Protein AF-A0A2G4DSC8-F1 (afdb_monomer)

Secondary structure (DSSP, 8-state):
--HHHHHHHHHHHSS----HHHHHH--HHHHHHHS-TTSEEEEEEEGGGBBTTT---SSS-BSS-B-HHHHHHHHHHHHHHSEEEEEEEE-----GGG--HHHHHHHHHHHHHHHHHHHT---TTSS---

Radius of gyration: 16.56 Å; Cα contacts (8 Å, |Δi|>4): 143; chains: 1; bounding box: 39×37×44 Å

Structure (mmCIF, N/CA/C/O backbone):
data_AF-A0A2G4DSC8-F1
#
_entry.id   AF-A0A2G4DSC8-F1
#
loop_
_atom_site.group_PDB
_atom_site.id
_atom_site.type_symbol
_atom_site.label_atom_id
_atom_site.label_alt_id
_atom_site.label_comp_id
_atom_site.label_asym_id
_atom_site.label_entity_id
_atom_site.label_seq_id
_atom_site.pdbx_PDB_ins_code
_atom_site.Cartn_x
_atom_site.Cartn_y
_atom_site.Cartn_z
_atom_site.occupancy
_atom_site.B_iso_or_equiv
_atom_site.auth_seq_id
_atom_site.auth_comp_id
_atom_site.auth_asym_id
_atom_site.auth_atom_id
_atom_site.pdbx_PDB_model_num
ATOM 1 N N . MET A 1 1 ? -22.670 9.670 -22.418 1.00 60.38 1 MET A N 1
ATOM 2 C CA . MET A 1 1 ? -21.638 9.867 -21.378 1.00 60.38 1 MET A CA 1
ATOM 3 C C . MET A 1 1 ? -20.418 9.065 -21.795 1.00 60.38 1 MET A C 1
ATOM 5 O O . MET A 1 1 ? -20.606 7.919 -22.195 1.00 60.38 1 MET A O 1
ATOM 9 N N . GLY A 1 2 ? -19.218 9.647 -21.828 1.00 86.06 2 GLY A N 1
ATOM 10 C CA . GLY A 1 2 ? -18.012 8.878 -22.129 1.00 86.06 2 GLY A CA 1
ATOM 11 C C . GLY A 1 2 ? -17.700 7.909 -20.988 1.00 86.06 2 GLY A C 1
ATOM 12 O O . GLY A 1 2 ? -18.140 8.098 -19.852 1.00 86.06 2 GLY A O 1
ATOM 13 N N . LYS A 1 3 ? -16.953 6.838 -21.288 1.00 83.88 3 LYS A N 1
ATOM 14 C CA . LYS A 1 3 ? -16.610 5.793 -20.303 1.00 83.88 3 LYS A CA 1
ATOM 15 C C . LYS A 1 3 ? -15.932 6.376 -19.053 1.00 83.88 3 LYS A C 1
ATOM 17 O O . LYS A 1 3 ? -16.189 5.916 -17.946 1.00 83.88 3 LYS A O 1
ATOM 22 N N . ARG A 1 4 ? -15.119 7.424 -19.230 1.00 79.94 4 ARG A N 1
ATOM 23 C CA . ARG A 1 4 ? -14.432 8.130 -18.142 1.00 79.94 4 ARG A CA 1
ATOM 24 C C . ARG A 1 4 ? -15.398 8.913 -17.255 1.00 79.94 4 ARG A C 1
ATOM 26 O O . ARG A 1 4 ? -15.309 8.787 -16.039 1.00 79.94 4 ARG A O 1
ATOM 33 N N . GLU A 1 5 ? -16.324 9.687 -17.828 1.00 84.81 5 GLU A N 1
ATOM 34 C CA . GLU A 1 5 ? -17.304 10.425 -17.017 1.00 84.81 5 GLU A CA 1
ATOM 35 C C . GLU A 1 5 ? -18.204 9.473 -16.223 1.00 84.81 5 GLU A C 1
ATOM 37 O O . GLU A 1 5 ? -18.522 9.757 -15.071 1.00 84.81 5 GLU A O 1
ATOM 42 N N . ALA A 1 6 ? -18.561 8.322 -16.804 1.00 86.25 6 ALA A N 1
ATOM 43 C CA . ALA A 1 6 ? -19.315 7.280 -16.110 1.00 86.25 6 ALA A CA 1
ATOM 44 C C . ALA A 1 6 ? -18.569 6.701 -14.908 1.00 86.25 6 ALA A C 1
ATOM 46 O O . ALA A 1 6 ? -19.136 6.654 -13.818 1.00 86.25 6 ALA A O 1
ATOM 47 N N . ALA A 1 7 ? -17.297 6.339 -15.077 1.00 81.44 7 ALA A N 1
ATOM 48 C CA . ALA A 1 7 ? -16.481 5.830 -13.980 1.00 81.44 7 ALA A CA 1
ATOM 49 C C . ALA A 1 7 ? -16.304 6.871 -12.863 1.00 81.44 7 ALA A C 1
ATOM 51 O O . ALA A 1 7 ? -16.500 6.557 -11.695 1.00 81.44 7 ALA A O 1
ATOM 52 N N . VAL A 1 8 ? -15.996 8.125 -13.213 1.00 80.88 8 VAL A N 1
ATOM 53 C CA . VAL A 1 8 ? -15.813 9.194 -12.218 1.00 80.88 8 VAL A CA 1
ATOM 54 C C . VAL A 1 8 ? -17.108 9.480 -11.459 1.00 80.88 8 VAL A C 1
ATOM 56 O O . VAL A 1 8 ? -17.059 9.654 -10.245 1.00 80.88 8 VAL A O 1
ATOM 59 N N . SER A 1 9 ? -18.254 9.521 -12.146 1.00 84.88 9 SER A N 1
ATOM 60 C CA . SER A 1 9 ? -19.550 9.721 -11.489 1.00 84.88 9 SER A CA 1
ATOM 61 C C . SER A 1 9 ? -19.855 8.592 -10.511 1.00 84.88 9 SER A C 1
ATOM 63 O O . SER A 1 9 ? -20.216 8.865 -9.378 1.00 84.88 9 SER A O 1
ATOM 65 N N . TYR A 1 10 ? -19.658 7.341 -10.928 1.00 83.75 10 TYR A N 1
ATOM 66 C CA . TYR A 1 10 ? -19.897 6.175 -10.081 1.00 83.75 10 TYR A CA 1
ATOM 67 C C . TYR A 1 10 ? -18.982 6.151 -8.849 1.00 83.75 10 TYR A C 1
ATOM 69 O O . TYR A 1 10 ? -19.447 5.944 -7.733 1.00 83.75 10 TYR A O 1
ATOM 77 N N . LEU A 1 11 ? -17.685 6.413 -9.032 1.00 82.25 11 LEU A N 1
ATOM 78 C CA . LEU A 1 11 ? -16.711 6.393 -7.940 1.00 82.25 11 LEU A CA 1
ATOM 79 C C . LEU A 1 11 ? -16.971 7.483 -6.895 1.00 82.25 11 LEU A C 1
ATOM 81 O O . LEU A 1 11 ? -16.745 7.239 -5.713 1.00 82.25 11 LEU A O 1
ATOM 85 N N . ARG A 1 12 ? -17.457 8.665 -7.299 1.00 80.88 12 ARG A N 1
ATOM 86 C CA . ARG A 1 12 ? -17.801 9.742 -6.353 1.00 80.88 12 ARG A CA 1
ATOM 87 C C . ARG A 1 12 ? -18.887 9.343 -5.358 1.00 80.88 12 ARG A C 1
ATOM 89 O O . ARG A 1 12 ? -18.886 9.865 -4.251 1.00 80.88 12 ARG A O 1
ATOM 96 N N . ASP A 1 13 ? -19.764 8.424 -5.742 1.00 84.19 13 ASP A N 1
ATOM 97 C CA . ASP A 1 13 ? -20.903 8.017 -4.921 1.00 84.19 13 ASP A CA 1
ATOM 98 C C . ASP A 1 13 ? -20.590 6.793 -4.033 1.00 84.19 13 ASP A C 1
ATOM 100 O O . ASP A 1 13 ? -21.391 6.438 -3.171 1.00 84.19 13 ASP A O 1
ATOM 104 N N . LEU A 1 14 ? -19.430 6.143 -4.214 1.00 83.06 14 LEU A N 1
ATOM 105 C CA . LEU A 1 14 ? -19.053 4.907 -3.508 1.00 83.06 14 LEU A CA 1
ATOM 106 C C . LEU A 1 14 ? -18.316 5.111 -2.174 1.00 83.06 14 LEU A C 1
ATOM 108 O O . LEU A 1 14 ? -18.019 4.131 -1.491 1.00 83.06 14 LEU A O 1
ATOM 112 N N . GLY A 1 15 ? -18.021 6.352 -1.796 1.00 84.81 15 GLY A N 1
ATOM 113 C CA . GLY A 1 15 ? -17.342 6.675 -0.545 1.00 84.81 15 GLY A CA 1
ATOM 114 C C . GLY A 1 15 ? -16.407 7.868 -0.673 1.00 84.81 15 GLY A C 1
ATOM 115 O O . GLY A 1 15 ? -16.369 8.556 -1.693 1.00 84.81 15 GLY A O 1
ATOM 116 N N . GLU A 1 16 ? -15.638 8.106 0.383 1.00 88.50 16 GLU A N 1
ATOM 117 C CA . GLU A 1 16 ? -14.633 9.160 0.389 1.00 88.50 16 GLU A CA 1
ATOM 118 C C . GLU A 1 16 ? -13.484 8.820 -0.562 1.00 88.50 16 GLU A C 1
ATO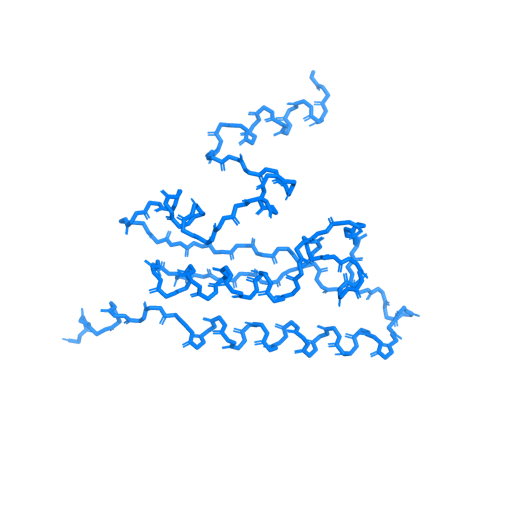M 120 O O . GLU A 1 16 ? -12.851 7.772 -0.447 1.00 88.50 16 GLU A O 1
ATOM 125 N N . GLN A 1 17 ? -13.196 9.733 -1.490 1.00 87.88 17 GLN A N 1
ATOM 126 C CA . GLN A 1 17 ? -12.144 9.560 -2.487 1.00 87.88 17 GLN A CA 1
ATOM 127 C C . GLN A 1 17 ? -10.940 10.447 -2.170 1.00 87.8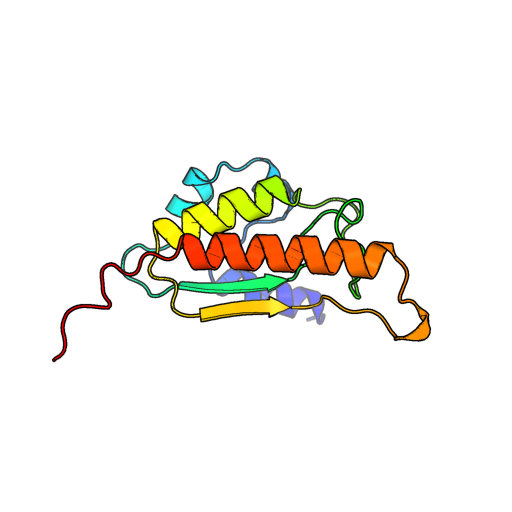8 17 GLN A C 1
ATOM 129 O O . GLN A 1 17 ? -11.055 11.670 -2.025 1.00 87.88 17 GLN A O 1
ATOM 134 N N . VAL A 1 18 ? -9.756 9.836 -2.120 1.00 90.44 18 VAL A N 1
ATOM 135 C CA . VAL A 1 18 ? -8.479 10.525 -1.902 1.00 90.44 18 VAL A CA 1
ATOM 136 C C . VAL A 1 18 ? -7.590 10.306 -3.119 1.00 90.44 18 VAL A C 1
ATOM 138 O O . VAL A 1 18 ? -7.199 9.189 -3.427 1.00 90.44 18 VAL A O 1
ATOM 141 N N . SER A 1 19 ? -7.256 11.385 -3.825 1.00 88.50 19 SER A N 1
ATOM 142 C CA . SER A 1 19 ? -6.265 11.340 -4.907 1.00 88.50 19 SER A CA 1
ATOM 143 C C . SER A 1 19 ? -4.861 11.063 -4.363 1.00 88.50 19 SER A C 1
ATOM 145 O O . SER A 1 19 ? -4.539 11.581 -3.294 1.00 88.50 19 SER A O 1
ATOM 147 N N . ASN A 1 20 ? -3.986 10.416 -5.141 1.00 85.81 20 ASN A N 1
ATOM 148 C CA . ASN A 1 20 ? -2.587 10.172 -4.750 1.00 85.81 20 ASN A CA 1
ATOM 149 C C . ASN A 1 20 ? -1.852 11.436 -4.270 1.00 85.81 20 ASN A C 1
ATOM 151 O O . ASN A 1 20 ? -1.144 11.381 -3.273 1.00 85.81 20 ASN A O 1
ATOM 155 N N . THR A 1 21 ? 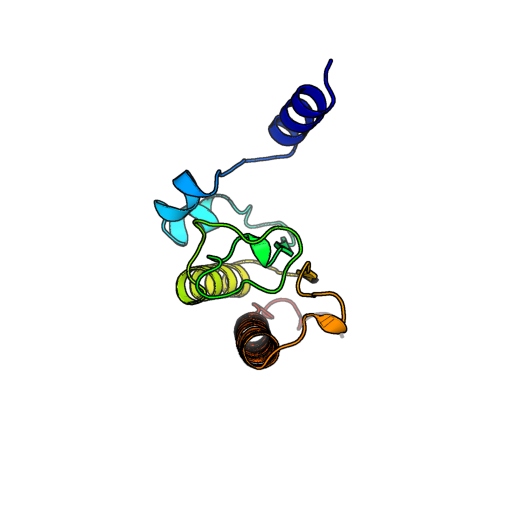-2.052 12.588 -4.919 1.00 87.94 21 THR A N 1
ATOM 156 C CA . THR A 1 21 ? -1.425 13.857 -4.499 1.00 87.94 21 THR A CA 1
ATOM 157 C C . THR A 1 21 ? -1.868 14.286 -3.104 1.00 87.94 21 THR A C 1
ATOM 159 O O . THR A 1 21 ? -1.029 14.567 -2.258 1.00 87.94 21 THR A O 1
ATOM 162 N N . ARG A 1 22 ? -3.177 14.256 -2.832 1.00 91.88 22 ARG A N 1
ATOM 163 C CA . ARG A 1 22 ? -3.726 14.505 -1.492 1.00 91.88 22 ARG A CA 1
ATOM 164 C C . ARG A 1 22 ? -3.227 13.478 -0.471 1.00 91.88 22 ARG A C 1
ATOM 166 O O . ARG A 1 22 ? -2.897 13.856 0.643 1.00 91.88 22 ARG A O 1
ATOM 173 N N . LEU A 1 23 ? -3.142 12.199 -0.842 1.00 92.69 23 LEU A N 1
ATOM 174 C CA . LEU A 1 23 ? -2.664 11.143 0.057 1.00 92.69 23 LEU A CA 1
ATOM 175 C C . LEU A 1 23 ? -1.207 11.371 0.493 1.00 92.69 23 LEU A C 1
ATOM 177 O O . LEU A 1 23 ? -0.866 11.094 1.639 1.00 92.69 23 LEU A O 1
ATOM 181 N N . LEU A 1 24 ? -0.361 11.911 -0.392 1.00 91.25 24 LEU A N 1
ATOM 182 C CA . LEU A 1 24 ? 1.029 12.259 -0.071 1.00 91.25 24 LEU A CA 1
ATOM 183 C C . LEU A 1 24 ? 1.144 13.370 0.983 1.00 91.25 24 LEU A C 1
ATOM 185 O O . LEU A 1 24 ? 2.144 13.429 1.694 1.00 91.25 24 LEU A O 1
ATOM 189 N N . GLU A 1 25 ? 0.129 14.224 1.102 1.00 94.12 25 GLU A N 1
ATOM 190 C CA . GLU A 1 25 ? 0.066 15.305 2.092 1.00 94.12 25 GLU A CA 1
ATOM 191 C C . GLU A 1 25 ? -0.570 14.852 3.419 1.00 94.12 25 GLU A C 1
ATOM 193 O O . GLU A 1 25 ? -0.481 15.561 4.420 1.00 94.12 25 GLU A O 1
ATOM 198 N N . MET A 1 26 ? -1.202 13.674 3.443 1.00 96.62 26 MET A N 1
ATOM 199 C CA . MET A 1 26 ? -1.936 13.157 4.597 1.00 96.62 26 MET A CA 1
ATOM 200 C C . MET A 1 26 ? -1.063 12.325 5.542 1.00 96.62 26 MET A C 1
ATOM 202 O O . MET A 1 26 ? -0.266 11.463 5.143 1.00 96.62 26 MET A O 1
ATOM 206 N N . THR A 1 27 ? -1.300 12.508 6.839 1.00 97.62 27 THR A N 1
ATOM 207 C CA . THR A 1 27 ? -0.776 11.634 7.893 1.00 97.62 27 THR A CA 1
ATOM 208 C C . THR A 1 27 ? -1.549 10.311 7.948 1.00 97.62 27 THR A C 1
ATOM 210 O O . THR A 1 27 ? -2.620 10.169 7.357 1.00 97.62 27 THR A O 1
ATOM 213 N N . ASN A 1 28 ? -1.031 9.308 8.667 1.00 97.44 28 ASN A N 1
ATOM 214 C CA . ASN A 1 28 ? -1.787 8.067 8.902 1.00 97.44 28 ASN A CA 1
ATOM 215 C C . ASN A 1 28 ? -3.089 8.327 9.649 1.00 97.44 28 ASN A C 1
ATOM 217 O O . ASN A 1 28 ? -4.100 7.702 9.363 1.00 97.44 28 ASN A O 1
ATOM 221 N N . GLN A 1 29 ? -3.067 9.270 10.582 1.00 97.56 29 GLN A N 1
ATOM 222 C CA . GLN A 1 29 ? -4.182 9.622 11.444 1.00 97.56 29 GLN A CA 1
ATOM 223 C C . GLN A 1 29 ? -5.297 10.277 10.634 1.00 97.56 29 GLN A C 1
ATOM 225 O O . GLN A 1 29 ? -6.462 9.983 10.892 1.00 97.56 29 GLN A O 1
ATOM 230 N N . ASP A 1 30 ? -4.949 11.069 9.615 1.00 97.62 30 ASP A N 1
ATOM 231 C CA . ASP A 1 30 ? -5.926 11.608 8.667 1.00 97.62 30 ASP A CA 1
ATOM 232 C C . ASP A 1 30 ? -6.646 10.479 7.921 1.00 97.62 30 ASP A C 1
ATOM 234 O O . ASP A 1 30 ? -7.868 10.492 7.835 1.00 97.62 30 ASP A O 1
ATOM 238 N N . VAL A 1 31 ? -5.914 9.465 7.438 1.00 96.12 31 VAL A N 1
ATOM 239 C CA . VAL A 1 31 ? -6.515 8.313 6.741 1.00 96.12 31 VAL A CA 1
ATOM 240 C C . VAL A 1 31 ? -7.327 7.436 7.699 1.00 96.12 31 VAL A C 1
ATOM 242 O O . VAL A 1 31 ? -8.454 7.066 7.388 1.00 96.12 31 VAL A O 1
ATOM 245 N N . LEU A 1 32 ? -6.803 7.135 8.889 1.00 95.25 32 LEU A N 1
ATOM 246 C CA . LEU A 1 32 ? -7.502 6.348 9.908 1.00 95.25 32 LEU A CA 1
ATOM 247 C C . LEU A 1 32 ? -8.810 7.008 10.350 1.00 95.25 32 LEU A C 1
ATOM 249 O O . LEU A 1 32 ? -9.793 6.311 10.587 1.00 95.25 32 LEU A O 1
ATOM 253 N N . ALA A 1 33 ? -8.845 8.339 10.443 1.00 95.62 33 ALA A N 1
ATOM 254 C CA . ALA A 1 33 ? -10.058 9.080 10.776 1.00 95.62 33 ALA A CA 1
ATOM 255 C C . ALA A 1 33 ? -11.156 8.943 9.705 1.00 95.62 33 ALA A C 1
ATOM 257 O O . ALA A 1 33 ? -12.328 9.147 10.017 1.00 95.62 33 ALA A O 1
ATOM 258 N N . MET A 1 34 ? -10.793 8.574 8.471 1.00 94.00 34 MET A N 1
ATOM 259 C CA . MET A 1 34 ? -11.738 8.308 7.383 1.00 94.00 34 MET A CA 1
ATOM 260 C C . MET A 1 34 ? -12.302 6.883 7.412 1.00 94.00 34 MET A C 1
ATOM 262 O O . MET A 1 34 ? -13.302 6.620 6.749 1.00 94.00 34 MET A O 1
ATOM 266 N N . ILE A 1 35 ? -11.691 5.961 8.166 1.00 93.31 35 ILE A N 1
ATOM 267 C CA . ILE A 1 35 ? -12.137 4.568 8.262 1.00 93.31 35 ILE A CA 1
ATOM 268 C C . ILE A 1 35 ? -13.202 4.449 9.368 1.00 93.31 35 ILE A C 1
ATOM 270 O O . ILE A 1 35 ? -12.915 4.737 10.535 1.00 93.31 35 ILE A O 1
ATOM 274 N N . PRO A 1 36 ? -14.431 3.996 9.056 1.00 90.31 36 PRO A N 1
ATOM 275 C CA . PRO A 1 36 ? -15.467 3.775 10.062 1.00 90.31 36 PRO A CA 1
ATOM 276 C C . PRO A 1 36 ? -15.057 2.714 11.098 1.00 90.31 36 PRO A C 1
ATOM 278 O O . PRO A 1 36 ? -14.644 1.615 10.738 1.00 90.31 36 PRO A O 1
ATOM 281 N N . ARG A 1 37 ? -15.211 3.017 12.396 1.00 85.94 37 ARG A N 1
ATOM 282 C CA . ARG A 1 37 ? -14.698 2.172 13.497 1.00 85.94 37 ARG A CA 1
ATOM 283 C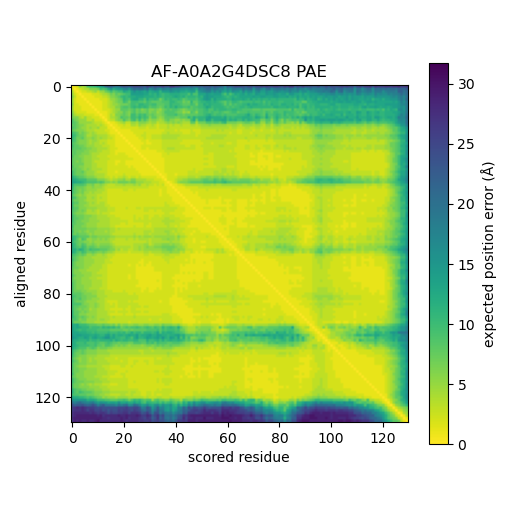 C . ARG A 1 37 ? -15.436 0.844 13.702 1.00 85.94 37 ARG A C 1
ATOM 285 O O . ARG A 1 37 ? -14.833 -0.100 14.196 1.00 85.94 37 ARG A O 1
ATOM 292 N N . ASP A 1 38 ? -16.706 0.765 13.310 1.00 87.69 38 ASP A N 1
ATOM 293 C CA . ASP A 1 38 ? -17.578 -0.388 13.597 1.00 87.69 38 ASP A CA 1
ATOM 294 C C . ASP A 1 38 ? -17.761 -1.335 12.399 1.00 87.69 38 ASP A C 1
ATOM 296 O O . ASP A 1 38 ? -18.679 -2.156 12.372 1.00 87.69 38 ASP A O 1
ATOM 300 N N . TYR A 1 39 ? -16.898 -1.219 11.387 1.00 90.94 39 TYR A N 1
ATOM 301 C CA . TYR A 1 39 ? -16.979 -2.010 10.165 1.00 90.94 39 TYR A CA 1
ATOM 302 C C . TYR A 1 39 ? -15.752 -2.901 9.995 1.00 90.94 39 TYR A C 1
ATOM 304 O O . TYR A 1 39 ? -14.629 -2.552 10.359 1.00 90.94 39 TYR A O 1
ATOM 312 N N . ASN A 1 40 ? -15.981 -4.068 9.395 1.00 94.00 40 ASN A N 1
ATOM 313 C CA . ASN A 1 40 ? -14.893 -4.882 8.877 1.00 94.00 40 ASN A CA 1
ATOM 314 C C . ASN A 1 40 ? -14.233 -4.141 7.713 1.00 94.00 40 ASN A C 1
ATOM 316 O O . ASN A 1 40 ? -14.923 -3.624 6.834 1.00 94.00 40 ASN A O 1
ATOM 320 N N . VAL A 1 41 ? -12.906 -4.142 7.690 1.00 94.69 41 VAL A N 1
ATOM 321 C CA . VAL A 1 41 ? -12.119 -3.531 6.624 1.00 94.69 41 VAL A CA 1
ATOM 322 C C . VAL A 1 41 ? -11.615 -4.618 5.690 1.00 94.69 41 VAL A C 1
ATOM 324 O O . VAL A 1 41 ? -11.036 -5.619 6.111 1.00 94.69 41 VAL A O 1
ATOM 327 N N . TYR A 1 42 ? -11.844 -4.402 4.405 1.00 96.06 42 TYR A N 1
ATOM 328 C CA . TYR A 1 42 ? -11.201 -5.136 3.332 1.00 96.06 42 TYR A CA 1
ATOM 329 C C . TYR A 1 42 ? -10.212 -4.193 2.653 1.00 96.06 42 TYR A C 1
ATOM 331 O O . TYR A 1 42 ? -10.592 -3.086 2.268 1.00 96.06 42 TYR A O 1
ATOM 339 N N . ILE A 1 43 ? -8.953 -4.611 2.544 1.00 96.56 43 ILE A N 1
ATOM 340 C CA . ILE A 1 43 ? -7.909 -3.824 1.886 1.00 96.56 43 ILE A CA 1
ATOM 341 C C . ILE A 1 43 ? -7.648 -4.438 0.517 1.00 96.56 43 ILE A C 1
ATOM 343 O O . ILE A 1 43 ? -7.277 -5.600 0.421 1.00 96.56 43 ILE A O 1
ATOM 347 N N . SER A 1 44 ? -7.814 -3.644 -0.533 1.00 96.81 44 SER A N 1
ATOM 348 C CA . SER A 1 44 ? -7.438 -4.009 -1.896 1.00 96.81 44 SER A CA 1
ATOM 349 C C . SER A 1 44 ? -6.298 -3.087 -2.309 1.00 96.81 44 SER A C 1
ATOM 351 O O . SER A 1 44 ? -6.505 -1.884 -2.470 1.00 96.81 44 SER A O 1
ATOM 353 N N . PHE A 1 45 ? -5.081 -3.627 -2.355 1.00 97.56 45 PHE A N 1
ATOM 354 C CA . PHE A 1 45 ? -3.856 -2.862 -2.548 1.00 97.56 45 PHE A CA 1
ATOM 355 C C . PHE A 1 45 ? -3.223 -3.199 -3.897 1.00 97.56 45 PHE A C 1
ATOM 357 O O . PHE A 1 45 ? -2.590 -4.243 -4.076 1.00 97.56 45 PHE A O 1
ATOM 364 N N . ASP A 1 46 ? -3.404 -2.280 -4.838 1.00 96.94 46 ASP A N 1
ATOM 365 C CA . ASP A 1 46 ? -2.694 -2.263 -6.110 1.00 96.94 46 ASP A CA 1
ATOM 366 C C . ASP A 1 46 ? -1.263 -1.754 -5.886 1.00 96.94 46 ASP A C 1
ATOM 368 O O . ASP A 1 46 ? -1.063 -0.668 -5.332 1.00 96.94 46 ASP A O 1
ATOM 372 N N . VAL A 1 47 ? -0.257 -2.544 -6.270 1.00 97.31 47 VAL A N 1
ATOM 373 C CA . VAL A 1 47 ? 1.151 -2.158 -6.081 1.00 97.31 47 VAL A CA 1
ATOM 374 C C . VAL A 1 47 ? 1.565 -0.992 -6.976 1.00 97.31 47 VAL A C 1
ATOM 376 O O . VAL A 1 47 ? 2.584 -0.358 -6.694 1.00 97.31 47 VAL A O 1
ATOM 379 N N . ASP A 1 48 ? 0.777 -0.672 -8.007 1.00 95.50 48 ASP A N 1
ATOM 380 C CA . ASP A 1 48 ? 1.046 0.433 -8.923 1.00 95.50 48 ASP A CA 1
ATOM 381 C C . ASP A 1 48 ? 0.912 1.822 -8.273 1.00 95.50 48 ASP A C 1
ATOM 383 O O . ASP A 1 48 ? 1.402 2.807 -8.821 1.00 95.50 48 ASP A O 1
ATOM 387 N N . VAL A 1 49 ? 0.363 1.905 -7.052 1.00 95.19 49 VAL A N 1
ATOM 388 C CA . VAL A 1 49 ? 0.343 3.131 -6.236 1.00 95.19 49 VAL A CA 1
ATOM 389 C C . VAL A 1 49 ? 1.729 3.509 -5.695 1.00 95.19 49 VAL A C 1
ATOM 391 O O . VAL A 1 49 ? 1.962 4.663 -5.307 1.00 95.19 49 VAL A O 1
ATOM 394 N N . ILE A 1 50 ? 2.648 2.541 -5.620 1.00 96.62 50 ILE A N 1
ATOM 395 C CA . ILE A 1 50 ? 4.023 2.755 -5.167 1.00 96.62 50 ILE A CA 1
ATOM 396 C C . ILE A 1 50 ? 4.819 3.387 -6.310 1.00 96.62 50 ILE A C 1
ATOM 398 O O . ILE A 1 50 ? 4.644 3.058 -7.479 1.00 96.62 50 ILE A O 1
ATOM 402 N N . SER A 1 51 ? 5.706 4.322 -5.969 1.00 95.44 51 SER A N 1
ATOM 403 C CA . SER A 1 51 ? 6.584 4.970 -6.943 1.00 95.44 51 SER A CA 1
ATOM 404 C C . SER A 1 51 ? 7.343 3.939 -7.784 1.00 95.44 51 SER A C 1
ATOM 406 O O . SER A 1 51 ? 7.981 3.034 -7.239 1.00 95.44 51 SER A O 1
ATOM 408 N N . SER A 1 52 ? 7.387 4.145 -9.104 1.00 95.25 52 SER A N 1
ATOM 409 C CA . SER A 1 52 ? 8.126 3.290 -10.042 1.00 95.25 52 SER A CA 1
ATOM 410 C C . SER A 1 52 ? 9.639 3.268 -9.806 1.00 95.25 52 SER A C 1
ATOM 412 O O . SER A 1 52 ? 10.352 2.472 -10.408 1.00 95.25 52 SER A O 1
ATOM 414 N N . SER A 1 53 ? 10.154 4.151 -8.944 1.00 95.00 53 SER A N 1
ATOM 415 C CA . SER A 1 53 ? 11.530 4.081 -8.441 1.00 95.00 53 SER A CA 1
ATOM 416 C C . SER A 1 53 ? 11.767 2.914 -7.476 1.00 95.00 53 SER A C 1
ATOM 418 O O . SER A 1 53 ? 12.915 2.537 -7.253 1.00 95.00 53 SER A O 1
ATOM 420 N N . GLU A 1 54 ? 10.708 2.386 -6.859 1.00 96.12 54 GLU A N 1
ATOM 421 C CA . GLU A 1 54 ? 10.766 1.300 -5.876 1.00 96.12 54 GLU A CA 1
ATOM 422 C C . GLU A 1 54 ? 10.048 0.031 -6.337 1.00 96.12 54 GLU A C 1
ATOM 424 O O . GLU A 1 54 ? 10.545 -1.047 -6.019 1.00 96.12 54 GLU A O 1
ATOM 429 N N . ILE A 1 55 ? 8.928 0.154 -7.061 1.00 96.50 55 ILE A N 1
ATOM 430 C CA . ILE A 1 55 ? 8.179 -0.962 -7.657 1.00 96.50 55 ILE A CA 1
ATOM 431 C C . ILE A 1 55 ? 7.811 -0.586 -9.095 1.00 96.50 55 ILE A C 1
ATOM 433 O O . ILE A 1 55 ? 6.914 0.223 -9.317 1.00 96.50 55 ILE A O 1
ATOM 437 N N . ARG A 1 56 ? 8.496 -1.161 -10.089 1.00 94.50 56 ARG A N 1
ATOM 438 C CA . ARG A 1 56 ? 8.174 -0.950 -11.517 1.00 94.50 56 ARG A CA 1
ATOM 439 C C . ARG A 1 56 ? 7.491 -2.149 -12.166 1.00 94.50 56 ARG A C 1
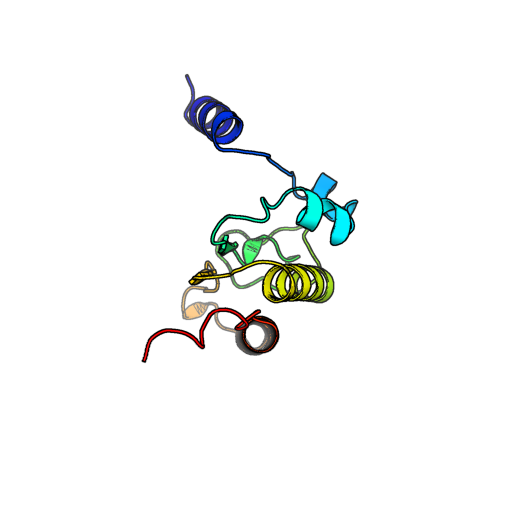ATOM 441 O O . ARG A 1 56 ? 7.021 -2.036 -13.295 1.00 94.50 56 ARG A O 1
ATOM 448 N N . SER A 1 57 ? 7.485 -3.294 -11.490 1.00 95.56 57 SER A N 1
ATOM 449 C CA . SER A 1 57 ? 7.055 -4.582 -12.040 1.00 95.56 57 SER A CA 1
ATOM 450 C C . SER A 1 57 ? 5.536 -4.756 -11.990 1.00 95.56 57 SER A C 1
ATOM 452 O O . SER A 1 57 ? 5.012 -5.628 -11.302 1.00 95.56 57 SER A O 1
ATOM 454 N N . THR A 1 58 ? 4.835 -3.886 -12.710 1.00 94.81 58 THR A N 1
ATOM 455 C CA . THR A 1 58 ? 3.374 -3.842 -12.838 1.00 94.81 58 THR A CA 1
ATOM 456 C C . THR A 1 58 ? 2.990 -3.354 -14.239 1.00 94.81 58 THR A C 1
ATOM 458 O O . THR A 1 58 ? 3.825 -2.811 -14.969 1.00 94.81 58 THR A O 1
ATOM 461 N N . GLY A 1 59 ? 1.727 -3.531 -14.636 1.00 91.62 59 GLY A N 1
ATOM 462 C CA . GLY A 1 59 ? 1.212 -3.061 -15.921 1.00 91.62 59 GLY A CA 1
ATOM 463 C C . GLY A 1 59 ? 1.182 -1.534 -16.068 1.00 91.62 59 GLY A C 1
ATOM 464 O O . GLY A 1 59 ? 1.356 -1.041 -17.184 1.00 91.62 59 GLY A O 1
ATOM 465 N N . ASN A 1 60 ? 0.996 -0.784 -14.972 1.00 92.50 60 ASN A N 1
ATOM 466 C CA . ASN A 1 60 ? 0.824 0.678 -14.995 1.00 92.50 60 ASN A CA 1
ATOM 467 C C . ASN A 1 60 ? 1.685 1.406 -13.941 1.00 92.50 60 ASN A C 1
ATOM 469 O O . ASN A 1 60 ? 1.150 2.096 -13.078 1.00 92.50 60 ASN A O 1
ATOM 473 N N . PRO A 1 61 ? 3.025 1.313 -14.003 1.00 93.00 61 PRO A N 1
ATOM 474 C CA . PRO A 1 61 ? 3.893 1.840 -12.951 1.00 93.00 61 PRO A CA 1
ATOM 475 C C . PRO A 1 61 ? 3.712 3.354 -12.757 1.00 93.00 61 PRO A C 1
ATOM 477 O O . PRO A 1 61 ? 3.851 4.133 -13.708 1.00 93.00 61 PRO A O 1
ATOM 480 N N . ALA A 1 62 ? 3.438 3.789 -11.522 1.00 91.62 62 ALA A N 1
ATOM 481 C CA . ALA A 1 62 ? 3.215 5.201 -11.235 1.00 91.62 62 ALA A CA 1
ATOM 482 C C . ALA A 1 62 ? 4.524 6.010 -11.273 1.00 91.62 62 ALA A C 1
ATOM 484 O O . ALA A 1 62 ? 5.450 5.728 -10.509 1.00 91.62 62 ALA A O 1
ATOM 485 N N . PRO A 1 63 ? 4.605 7.090 -12.078 1.00 88.56 63 PRO A N 1
ATOM 486 C CA . PRO A 1 63 ? 5.804 7.929 -12.143 1.00 88.56 63 PRO A CA 1
ATOM 487 C C . PRO A 1 63 ? 6.065 8.686 -10.832 1.00 88.56 63 PRO A C 1
ATOM 489 O O . PRO A 1 63 ? 7.205 9.019 -10.518 1.00 88.56 63 PRO A O 1
ATOM 492 N N . PHE A 1 64 ? 4.999 8.959 -10.076 1.00 86.81 64 PHE A N 1
ATOM 493 C CA . PHE A 1 64 ? 5.031 9.525 -8.734 1.00 86.81 64 PHE A CA 1
ATOM 494 C C . PHE A 1 64 ? 4.010 8.764 -7.891 1.00 86.81 64 PHE A C 1
ATOM 496 O O . P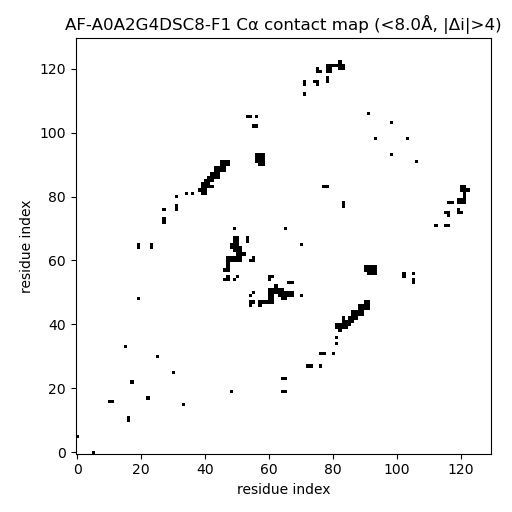HE A 1 64 ? 2.850 8.647 -8.289 1.00 86.81 64 PHE A O 1
ATOM 503 N N . GLY A 1 65 ? 4.433 8.261 -6.738 1.00 91.31 65 GLY A N 1
ATOM 504 C CA . GLY A 1 65 ? 3.603 7.415 -5.890 1.00 91.31 65 GLY A CA 1
ATOM 505 C C . GLY A 1 65 ? 4.067 7.433 -4.444 1.00 91.31 65 GLY A C 1
ATOM 506 O O . GLY A 1 65 ? 4.973 8.184 -4.071 1.00 91.31 65 GLY A O 1
ATOM 507 N N . LEU A 1 66 ? 3.435 6.599 -3.624 1.00 95.75 66 LEU A N 1
ATOM 508 C CA . LEU A 1 66 ? 3.887 6.384 -2.254 1.00 95.75 66 LEU A CA 1
ATOM 509 C C . LEU A 1 66 ? 5.292 5.785 -2.270 1.00 95.75 66 LEU A C 1
ATOM 511 O O . LEU A 1 66 ? 5.618 4.982 -3.144 1.00 95.75 66 LEU A O 1
ATOM 515 N N . SER A 1 67 ? 6.105 6.130 -1.272 1.00 96.19 67 SER A N 1
ATOM 516 C CA . SER A 1 67 ? 7.263 5.293 -0.989 1.00 96.19 67 SER A CA 1
ATOM 517 C C . SER A 1 67 ? 6.814 3.979 -0.355 1.00 96.19 67 SER A C 1
ATOM 519 O O . SER A 1 67 ? 5.786 3.939 0.335 1.00 96.19 67 SER A O 1
ATOM 521 N N . LEU A 1 68 ? 7.604 2.917 -0.509 1.00 96.69 68 LEU A N 1
ATOM 522 C CA . LEU A 1 68 ? 7.317 1.628 0.128 1.00 96.69 68 LEU A CA 1
ATOM 523 C C . LEU A 1 68 ? 7.189 1.787 1.652 1.00 96.69 68 LEU A C 1
ATOM 525 O O . LEU A 1 68 ? 6.280 1.234 2.267 1.00 96.69 68 LEU A O 1
ATOM 529 N N . ALA A 1 69 ? 8.043 2.616 2.259 1.00 97.31 69 ALA A N 1
ATOM 530 C CA . ALA A 1 69 ? 7.987 2.926 3.686 1.00 97.31 69 ALA A CA 1
ATOM 531 C C . ALA A 1 69 ? 6.689 3.649 4.095 1.00 97.31 69 ALA A C 1
ATOM 533 O O . ALA A 1 69 ? 6.105 3.329 5.134 1.00 97.31 69 ALA A O 1
ATOM 534 N N . ARG A 1 70 ? 6.208 4.607 3.285 1.00 96.81 70 ARG A N 1
ATOM 535 C CA . ARG A 1 70 ? 4.939 5.314 3.530 1.00 96.81 70 ARG A CA 1
ATOM 536 C C . ARG A 1 70 ? 3.754 4.355 3.434 1.00 96.81 70 ARG A C 1
ATOM 538 O O . ARG A 1 70 ? 2.886 4.421 4.305 1.00 96.81 70 ARG A O 1
ATOM 545 N N . ALA A 1 71 ? 3.736 3.492 2.415 1.00 97.44 71 ALA A N 1
ATOM 546 C CA . ALA A 1 71 ? 2.704 2.477 2.217 1.00 97.44 71 ALA A CA 1
ATOM 547 C C . ALA A 1 71 ? 2.682 1.477 3.379 1.00 97.44 71 ALA A C 1
ATOM 549 O O . ALA A 1 71 ? 1.642 1.284 4.003 1.00 97.44 71 ALA A O 1
ATOM 550 N N . LEU A 1 72 ? 3.846 0.930 3.743 1.00 98.25 72 LEU A N 1
ATOM 551 C CA . LEU A 1 72 ? 3.992 0.017 4.872 1.00 98.25 72 LEU A CA 1
ATOM 552 C C . LEU A 1 72 ? 3.498 0.644 6.181 1.00 98.25 72 LEU A C 1
ATOM 554 O O . LEU A 1 72 ? 2.706 0.038 6.896 1.00 98.25 72 LEU A O 1
ATOM 558 N N . SER A 1 73 ? 3.936 1.868 6.484 1.00 98.19 73 SER A N 1
ATOM 559 C CA . SER A 1 73 ? 3.512 2.577 7.693 1.00 98.19 73 SER A CA 1
ATOM 560 C C . SER A 1 73 ? 1.993 2.756 7.749 1.00 98.19 73 SER A C 1
ATOM 562 O O . SER A 1 73 ? 1.396 2.498 8.791 1.00 98.19 73 SER A O 1
ATOM 564 N N . LEU A 1 74 ? 1.366 3.153 6.638 1.00 97.88 74 LEU A N 1
ATOM 565 C CA . LEU A 1 74 ? -0.083 3.326 6.575 1.00 97.88 74 LEU A CA 1
ATOM 566 C C . LEU A 1 74 ? -0.825 1.998 6.757 1.00 97.88 74 LEU A C 1
ATOM 568 O O . LEU A 1 74 ? -1.749 1.917 7.561 1.00 97.88 74 LEU A O 1
ATOM 572 N N . LEU A 1 75 ? -0.419 0.953 6.034 1.00 98.00 75 LEU A N 1
ATOM 573 C CA . LEU A 1 75 ? -1.081 -0.349 6.089 1.00 98.00 75 LEU A CA 1
ATOM 574 C C . LEU A 1 75 ? -0.953 -1.003 7.468 1.00 98.00 75 LEU A C 1
ATOM 576 O O . LEU A 1 75 ? -1.929 -1.573 7.949 1.00 98.00 75 LEU A O 1
ATOM 580 N N . LYS A 1 76 ? 0.204 -0.878 8.132 1.00 97.81 76 LYS A N 1
ATOM 581 C CA . LYS A 1 76 ? 0.386 -1.346 9.517 1.00 97.81 76 LYS A CA 1
ATOM 582 C C . LYS A 1 76 ? -0.531 -0.609 10.488 1.00 97.81 76 LYS A C 1
ATOM 584 O O . LYS A 1 76 ? -1.165 -1.250 11.321 1.00 97.81 76 LYS A O 1
ATOM 589 N N . ASP A 1 77 ? -0.640 0.712 10.358 1.00 97.12 77 ASP A N 1
ATOM 590 C CA . ASP A 1 77 ? -1.529 1.511 11.202 1.00 97.12 77 ASP A CA 1
ATOM 591 C C . ASP A 1 77 ? -3.000 1.132 10.982 1.00 97.12 77 ASP A C 1
ATOM 593 O O . ASP A 1 77 ? -3.742 0.985 11.955 1.00 97.12 77 ASP A O 1
ATOM 597 N N . ILE A 1 78 ? -3.423 0.900 9.734 1.00 96.44 78 ILE A N 1
ATOM 598 C CA . ILE A 1 78 ? -4.773 0.400 9.431 1.00 96.44 78 ILE A CA 1
ATOM 599 C C . ILE A 1 78 ? -4.979 -0.992 10.039 1.00 96.44 78 ILE A C 1
ATOM 601 O O . ILE A 1 78 ? -5.964 -1.202 10.743 1.00 96.44 78 ILE A O 1
ATOM 605 N N . ALA A 1 79 ? -4.049 -1.924 9.824 1.00 96.00 79 ALA A N 1
ATOM 606 C CA . ALA A 1 79 ? -4.132 -3.291 10.338 1.00 96.00 79 ALA A CA 1
ATOM 607 C C . ALA A 1 79 ? -4.220 -3.350 11.872 1.00 96.00 79 ALA A C 1
ATOM 609 O O . ALA A 1 79 ? -4.961 -4.173 12.411 1.00 96.00 79 ALA A O 1
ATOM 610 N N . ALA A 1 80 ? -3.520 -2.451 12.568 1.00 95.25 80 ALA A N 1
ATOM 611 C CA . ALA A 1 80 ? -3.515 -2.381 14.026 1.00 9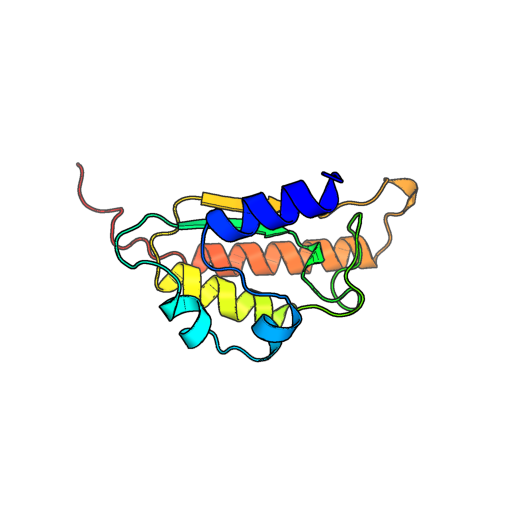5.25 80 ALA A CA 1
ATOM 612 C C . ALA A 1 80 ? -4.778 -1.721 14.608 1.00 95.25 80 ALA A C 1
ATOM 614 O O . ALA A 1 80 ? -5.189 -2.041 15.727 1.00 95.25 80 ALA A O 1
ATOM 615 N N . ASN A 1 81 ? -5.407 -0.797 13.875 1.00 94.31 81 ASN A N 1
ATOM 616 C CA . ASN A 1 81 ? -6.511 0.020 14.392 1.00 94.31 81 ASN A CA 1
ATOM 617 C C . ASN A 1 81 ? -7.892 -0.355 13.837 1.00 94.31 81 ASN A C 1
ATOM 619 O O . ASN A 1 81 ? -8.897 0.072 14.403 1.00 94.31 81 ASN A O 1
ATOM 623 N N . ALA A 1 82 ? -7.962 -1.153 12.772 1.00 93.75 82 ALA A N 1
ATOM 624 C CA . ALA A 1 82 ? -9.207 -1.615 12.175 1.00 93.75 82 ALA A CA 1
ATOM 625 C C . ALA A 1 82 ? -9.309 -3.145 12.187 1.00 93.75 82 ALA A C 1
ATOM 627 O O . ALA A 1 82 ? -8.311 -3.865 12.208 1.00 93.75 82 ALA A O 1
ATOM 628 N N . ARG A 1 83 ? -10.540 -3.662 12.124 1.00 93.56 83 ARG A N 1
ATOM 629 C CA . ARG A 1 83 ? -10.785 -5.100 11.973 1.00 93.56 83 ARG A CA 1
ATOM 630 C C . ARG A 1 83 ? -10.634 -5.494 10.503 1.00 93.56 83 ARG A C 1
ATOM 632 O O . ARG A 1 83 ? -11.620 -5.571 9.772 1.00 93.56 83 ARG A O 1
ATOM 639 N N . VAL A 1 84 ? -9.398 -5.723 10.070 1.00 94.75 84 VAL A N 1
ATOM 640 C CA . VAL A 1 84 ? -9.101 -6.183 8.707 1.00 94.75 84 VAL A CA 1
ATOM 641 C C . VAL A 1 84 ? -9.475 -7.661 8.573 1.00 94.75 84 VAL A C 1
ATOM 643 O O . VAL A 1 84 ? -8.945 -8.504 9.292 1.00 94.75 84 VAL A O 1
ATOM 646 N N . VAL A 1 85 ? -10.409 -7.976 7.674 1.00 94.81 85 VAL A N 1
ATOM 647 C CA . VAL A 1 85 ? -10.913 -9.351 7.462 1.00 94.81 85 VAL A CA 1
ATOM 648 C C . VAL A 1 85 ? -10.395 -9.999 6.183 1.00 94.81 85 VAL A C 1
ATOM 650 O O . VAL A 1 85 ? -10.488 -11.214 6.042 1.00 94.81 85 VAL A O 1
ATOM 653 N N . ALA A 1 86 ? -9.865 -9.200 5.258 1.00 94.94 86 ALA A N 1
ATOM 654 C CA . ALA A 1 86 ? -9.225 -9.668 4.038 1.00 94.94 86 ALA A CA 1
ATOM 655 C C . ALA A 1 86 ? -8.284 -8.586 3.481 1.00 94.94 86 ALA A C 1
ATOM 657 O O . ALA A 1 86 ? -8.475 -7.390 3.730 1.00 94.94 86 ALA A O 1
ATOM 658 N N . PHE A 1 87 ? -7.263 -9.036 2.754 1.00 96.31 87 PHE A N 1
ATOM 659 C CA . PHE A 1 87 ? -6.227 -8.210 2.151 1.00 96.31 87 PHE A CA 1
ATOM 660 C C . PHE A 1 87 ? -5.841 -8.808 0.797 1.00 96.31 87 PHE A C 1
ATOM 662 O O . PHE A 1 87 ? -5.375 -9.947 0.754 1.00 96.31 87 PHE A O 1
ATOM 669 N N . ASP A 1 88 ? -5.970 -8.023 -0.266 1.00 97.44 88 ASP A N 1
ATOM 670 C CA . ASP A 1 88 ? -5.527 -8.379 -1.610 1.00 97.44 88 ASP A CA 1
ATOM 671 C C . ASP A 1 88 ? -4.293 -7.548 -1.977 1.00 97.44 88 ASP A C 1
ATOM 673 O O . ASP A 1 88 ? -4.327 -6.318 -1.918 1.00 97.44 88 ASP A O 1
ATOM 677 N N . LEU A 1 89 ? -3.213 -8.233 -2.365 1.00 97.38 89 LEU A N 1
ATOM 678 C CA . LEU A 1 89 ? -2.020 -7.643 -2.971 1.00 97.38 89 LEU A CA 1
ATOM 679 C C . LEU A 1 89 ? -2.011 -8.010 -4.452 1.00 97.38 89 LEU A C 1
ATOM 681 O O . LEU A 1 89 ? -1.937 -9.195 -4.783 1.00 97.38 89 LEU A O 1
ATOM 685 N N . MET A 1 90 ? -2.110 -7.025 -5.336 1.00 96.88 90 MET A N 1
ATOM 686 C CA . MET A 1 90 ? -2.405 -7.279 -6.749 1.00 96.88 90 MET A CA 1
ATOM 687 C C . MET A 1 90 ? -1.591 -6.395 -7.697 1.00 96.88 90 MET A C 1
ATOM 689 O O . MET A 1 90 ? -0.861 -5.513 -7.256 1.00 96.88 90 MET A O 1
ATOM 693 N N . GLU A 1 91 ? -1.678 -6.706 -8.995 1.00 96.12 91 GLU A N 1
ATOM 694 C CA . GLU A 1 91 ? -0.971 -6.044 -10.108 1.00 96.12 91 GLU A CA 1
ATOM 695 C C . GLU A 1 91 ? 0.566 -6.111 -10.063 1.00 96.12 91 GLU A C 1
ATOM 697 O O . GLU A 1 91 ? 1.243 -5.458 -10.858 1.00 96.12 91 GLU A O 1
ATOM 702 N N . PHE A 1 92 ? 1.143 -6.944 -9.192 1.00 96.62 92 PHE A N 1
ATOM 703 C CA . PHE A 1 92 ? 2.550 -7.317 -9.302 1.00 96.62 92 PHE A CA 1
ATOM 704 C C . PHE A 1 92 ? 2.720 -8.401 -10.367 1.00 96.62 92 PHE A C 1
ATOM 706 O O . PHE A 1 92 ? 2.216 -9.518 -10.225 1.00 96.62 92 PHE A O 1
ATOM 713 N N . GLY A 1 93 ? 3.453 -8.082 -11.426 1.00 91.50 93 GLY A N 1
ATOM 714 C CA . GLY A 1 93 ? 3.741 -9.025 -12.493 1.00 91.50 93 GLY A CA 1
ATOM 715 C C . GLY A 1 93 ? 4.177 -8.350 -13.784 1.00 91.50 93 GLY A C 1
ATOM 716 O O . GLY A 1 93 ? 3.732 -7.259 -14.137 1.00 91.50 93 GLY A O 1
ATOM 717 N N . LEU A 1 94 ? 5.042 -9.045 -14.517 1.00 86.88 94 LEU A N 1
ATOM 718 C CA . LEU A 1 94 ? 5.455 -8.712 -15.875 1.00 86.88 94 LEU A CA 1
ATOM 719 C C . LEU A 1 94 ? 5.401 -9.985 -16.731 1.00 86.88 94 LEU A C 1
ATOM 721 O O . LEU A 1 94 ? 5.464 -11.085 -16.179 1.00 86.88 94 LEU A O 1
ATOM 725 N N . PRO A 1 95 ? 5.319 -9.875 -18.069 1.00 84.69 95 PRO A N 1
ATOM 726 C CA . PRO A 1 95 ? 5.537 -11.026 -18.940 1.00 84.69 95 PRO A CA 1
ATOM 727 C C . PRO A 1 95 ? 6.891 -11.686 -18.632 1.00 84.69 95 PRO A C 1
ATOM 729 O O . PRO A 1 95 ? 7.867 -10.966 -18.433 1.00 84.69 95 PRO A O 1
ATOM 732 N N . ASP A 1 96 ? 6.979 -13.022 -18.663 1.00 83.62 96 ASP A N 1
ATOM 733 C CA . ASP A 1 96 ? 8.183 -13.791 -18.275 1.00 83.62 96 ASP A CA 1
ATOM 734 C C . ASP A 1 96 ? 9.488 -13.272 -18.902 1.00 83.62 96 ASP A C 1
ATOM 736 O O . ASP A 1 96 ? 10.551 -13.274 -18.290 1.00 83.62 96 ASP A O 1
ATOM 740 N N . GLN A 1 97 ? 9.399 -12.777 -20.136 1.00 83.00 97 GLN A N 1
ATOM 741 C CA . GLN A 1 97 ? 10.520 -12.250 -20.921 1.00 83.00 97 GLN A CA 1
ATOM 742 C C . GLN A 1 97 ? 11.101 -10.938 -20.362 1.00 83.00 97 GLN A C 1
ATOM 744 O O . GLN A 1 97 ? 12.169 -10.505 -20.789 1.00 83.00 97 GLN A O 1
ATOM 749 N N . CYS A 1 98 ? 10.382 -10.282 -19.452 1.00 81.69 98 CYS A N 1
ATOM 750 C CA . CYS A 1 98 ? 10.722 -8.999 -18.846 1.00 81.69 98 CYS A CA 1
ATOM 751 C C . CYS A 1 98 ? 11.193 -9.137 -17.390 1.00 81.69 98 CYS A C 1
ATOM 753 O O . CYS A 1 98 ? 11.454 -8.117 -16.752 1.00 81.69 98 CYS A O 1
ATOM 755 N N . ILE A 1 99 ? 11.293 -10.364 -16.862 1.00 84.12 99 ILE A N 1
ATOM 756 C CA . ILE A 1 99 ? 11.777 -10.614 -15.503 1.00 84.12 99 ILE A CA 1
ATOM 757 C C . ILE A 1 99 ? 13.292 -10.385 -15.446 1.00 84.12 99 ILE A C 1
ATOM 759 O O . ILE A 1 99 ? 14.063 -10.988 -16.191 1.00 84.12 99 ILE A O 1
ATOM 763 N N . ASP A 1 100 ? 13.708 -9.495 -14.548 1.00 87.06 100 ASP A N 1
ATOM 764 C CA . ASP A 1 100 ? 15.101 -9.158 -14.257 1.00 87.06 100 ASP A CA 1
ATOM 765 C C . ASP A 1 100 ? 15.350 -9.169 -12.736 1.00 87.06 100 ASP A C 1
ATOM 767 O O . ASP A 1 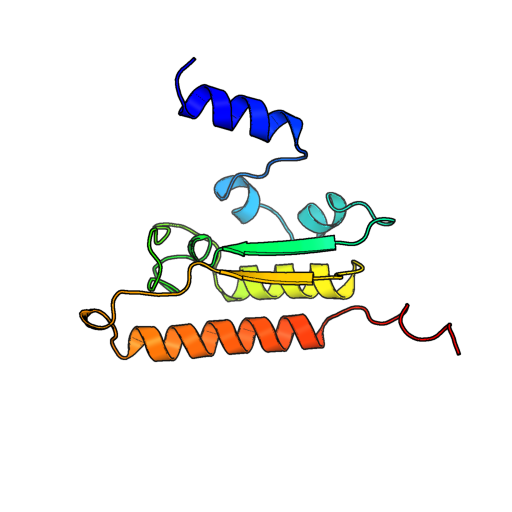100 ? 14.426 -9.354 -11.945 1.00 87.06 100 ASP A O 1
ATOM 771 N N . ALA A 1 101 ? 16.597 -8.958 -12.306 1.00 86.88 101 ALA A N 1
ATOM 772 C CA . ALA A 1 101 ? 16.957 -8.974 -10.884 1.00 86.88 101 ALA A CA 1
ATOM 773 C C . ALA A 1 101 ? 16.214 -7.917 -10.035 1.00 86.88 101 ALA A C 1
ATOM 775 O O . ALA A 1 101 ? 16.103 -8.077 -8.820 1.00 86.88 101 ALA A O 1
ATOM 776 N N . ASN A 1 102 ? 15.689 -6.842 -10.641 1.00 89.50 102 ASN A N 1
ATOM 777 C CA . ASN A 1 102 ? 14.856 -5.894 -9.902 1.00 89.50 102 ASN A CA 1
ATOM 778 C C . ASN A 1 102 ? 13.499 -6.511 -9.574 1.00 89.50 102 ASN A C 1
ATOM 780 O O . ASN A 1 102 ? 13.003 -6.271 -8.485 1.00 89.50 102 ASN A O 1
ATOM 784 N N . VAL A 1 103 ? 12.926 -7.329 -10.463 1.00 93.44 103 VAL A N 1
ATOM 785 C CA . VAL A 1 103 ? 11.643 -8.006 -10.209 1.00 93.44 103 VAL A CA 1
ATOM 786 C C . VAL A 1 103 ? 11.737 -8.893 -8.969 1.00 93.44 103 VAL A C 1
ATOM 788 O O . VAL A 1 103 ? 10.856 -8.839 -8.120 1.00 93.44 103 VAL A O 1
ATOM 791 N N . GLU A 1 104 ? 12.820 -9.660 -8.820 1.00 91.25 104 GLU A N 1
ATOM 792 C CA . GLU A 1 104 ? 13.039 -10.495 -7.629 1.00 91.25 104 GLU A CA 1
ATOM 793 C C . GLU A 1 104 ? 13.137 -9.644 -6.352 1.00 91.25 104 GLU A C 1
ATOM 795 O O . GLU A 1 104 ? 12.427 -9.892 -5.379 1.00 91.25 104 GLU A O 1
ATOM 800 N N . MET A 1 105 ? 13.939 -8.576 -6.376 1.00 95.50 105 MET A N 1
ATOM 801 C CA . MET A 1 105 ? 14.063 -7.649 -5.243 1.00 95.50 105 MET A CA 1
ATOM 802 C C . MET A 1 105 ? 12.734 -6.944 -4.909 1.00 95.50 105 MET A C 1
ATOM 804 O O . MET A 1 105 ? 12.434 -6.684 -3.743 1.00 95.50 105 MET A O 1
ATOM 808 N N . GLU A 1 106 ? 11.940 -6.592 -5.917 1.00 96.69 106 GLU A N 1
ATOM 809 C CA . GLU A 1 106 ? 10.617 -5.990 -5.747 1.00 96.69 106 GLU A CA 1
ATOM 810 C C . GLU A 1 106 ? 9.618 -6.991 -5.158 1.00 96.69 106 GLU A C 1
ATOM 812 O O . GLU A 1 106 ? 8.843 -6.621 -4.276 1.00 96.69 106 GLU A O 1
ATOM 817 N N . ALA A 1 107 ? 9.693 -8.264 -5.555 1.00 96.00 107 ALA A N 1
ATOM 818 C CA . ALA A 1 107 ? 8.913 -9.334 -4.943 1.00 96.00 107 ALA A CA 1
ATOM 819 C C . ALA A 1 107 ? 9.257 -9.486 -3.452 1.00 96.00 107 ALA A C 1
ATOM 821 O O . ALA A 1 107 ? 8.351 -9.540 -2.621 1.00 96.00 107 ALA A O 1
ATOM 822 N N . ASP A 1 108 ? 10.546 -9.461 -3.094 1.00 96.62 108 ASP A N 1
ATOM 823 C CA . ASP A 1 108 ? 11.000 -9.519 -1.698 1.00 96.62 108 ASP A CA 1
ATOM 824 C C . ASP A 1 108 ? 10.492 -8.326 -0.875 1.00 96.62 108 ASP A C 1
ATOM 826 O O . ASP A 1 108 ? 10.038 -8.487 0.260 1.00 96.62 108 ASP A O 1
ATOM 830 N N . ARG A 1 109 ? 10.514 -7.117 -1.450 1.00 97.62 109 ARG A N 1
ATOM 831 C CA . ARG A 1 109 ? 9.966 -5.902 -0.821 1.00 97.62 109 ARG A CA 1
ATOM 832 C C . ARG A 1 109 ? 8.473 -6.031 -0.527 1.00 97.62 109 ARG A C 1
ATOM 834 O O . ARG A 1 109 ? 8.025 -5.654 0.556 1.00 97.62 109 ARG A O 1
ATOM 841 N N . LEU A 1 110 ? 7.712 -6.556 -1.482 1.00 97.94 110 LEU A N 1
ATOM 842 C CA . LEU A 1 110 ? 6.273 -6.765 -1.349 1.00 97.94 110 LEU A CA 1
ATOM 843 C C . LEU A 1 110 ? 5.944 -7.896 -0.369 1.00 97.94 110 LEU A C 1
ATOM 845 O O . LEU A 1 110 ? 5.026 -7.755 0.439 1.00 97.94 110 LEU A O 1
ATOM 849 N N . ALA A 1 111 ? 6.728 -8.976 -0.373 1.00 97.62 111 ALA A N 1
ATOM 850 C CA . ALA A 1 111 ? 6.617 -10.054 0.603 1.00 97.62 111 ALA A CA 1
ATOM 851 C C . ALA A 1 111 ? 6.906 -9.553 2.027 1.00 97.62 111 ALA A C 1
ATOM 853 O O . ALA A 1 111 ? 6.159 -9.867 2.954 1.00 97.62 111 ALA A O 1
ATOM 854 N N . PHE A 1 112 ? 7.939 -8.722 2.197 1.00 97.94 112 PHE A N 1
ATOM 855 C CA . PHE A 1 112 ? 8.241 -8.063 3.467 1.00 97.94 112 PHE A CA 1
ATOM 856 C C . PHE A 1 112 ? 7.091 -7.160 3.928 1.00 97.94 112 PHE A C 1
ATOM 858 O O . PHE A 1 112 ? 6.663 -7.251 5.078 1.00 97.94 112 PHE A O 1
ATOM 865 N N . LEU A 1 113 ? 6.544 -6.332 3.029 1.00 98.00 113 LEU A N 1
ATOM 866 C CA . LEU A 1 113 ? 5.386 -5.490 3.331 1.00 98.00 113 LEU A CA 1
ATOM 867 C C . LEU A 1 113 ? 4.197 -6.331 3.805 1.00 98.00 113 LEU A C 1
ATOM 869 O O . LEU A 1 113 ? 3.607 -6.025 4.840 1.00 98.00 113 LEU A O 1
ATOM 873 N N . LEU A 1 114 ? 3.870 -7.405 3.084 1.00 97.06 114 LEU A N 1
ATOM 874 C CA . LEU A 1 114 ? 2.760 -8.285 3.432 1.00 97.06 114 LEU A CA 1
ATOM 875 C C . LEU A 1 114 ? 2.973 -8.951 4.800 1.00 97.06 114 LEU A C 1
ATOM 877 O O . LEU A 1 114 ? 2.054 -8.972 5.618 1.00 97.06 114 LEU A O 1
ATOM 881 N N . ALA A 1 115 ? 4.183 -9.443 5.076 1.00 97.19 115 ALA A N 1
ATOM 882 C CA . ALA A 1 115 ? 4.523 -10.060 6.357 1.00 97.19 115 ALA A CA 1
ATOM 883 C C . ALA A 1 115 ? 4.351 -9.085 7.535 1.00 97.19 115 ALA A C 1
ATOM 885 O O . ALA A 1 115 ? 3.761 -9.440 8.556 1.00 97.19 115 ALA A O 1
ATOM 886 N N . GLU A 1 116 ? 4.805 -7.843 7.381 1.00 97.69 116 GLU A N 1
ATOM 887 C CA . GLU A 1 116 ? 4.668 -6.802 8.401 1.00 97.69 116 GLU A CA 1
ATOM 888 C C . GLU A 1 116 ? 3.207 -6.388 8.637 1.00 97.69 116 GLU A C 1
ATOM 890 O O . GLU A 1 116 ? 2.808 -6.140 9.780 1.00 97.69 116 GLU A O 1
ATOM 895 N N . VAL A 1 117 ? 2.394 -6.325 7.576 1.00 96.50 117 VAL A N 1
ATOM 896 C CA . VAL A 1 117 ? 0.952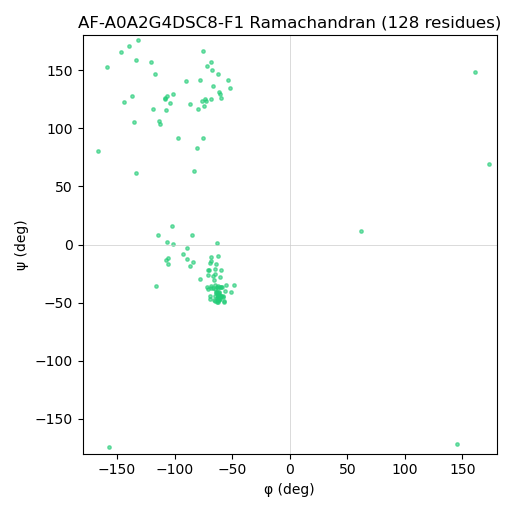 -6.045 7.681 1.00 96.50 117 VAL A CA 1
ATOM 897 C C . VAL A 1 117 ? 0.241 -7.179 8.413 1.00 96.50 117 VAL A C 1
ATOM 899 O O . VAL A 1 117 ? -0.494 -6.911 9.362 1.00 96.50 117 VAL A O 1
ATOM 902 N N . ILE A 1 118 ? 0.507 -8.438 8.040 1.00 94.62 118 ILE A N 1
ATOM 903 C CA . ILE A 1 118 ? -0.041 -9.623 8.720 1.00 94.62 118 ILE A CA 1
ATOM 904 C C . ILE A 1 118 ? 0.344 -9.615 10.204 1.00 94.62 118 ILE A C 1
ATOM 906 O O . ILE A 1 118 ? -0.510 -9.824 11.064 1.00 94.62 118 ILE A O 1
ATOM 910 N N . GLY A 1 119 ? 1.608 -9.315 10.515 1.00 95.25 119 GLY A N 1
ATOM 911 C CA . GLY A 1 119 ? 2.095 -9.211 11.892 1.00 95.25 119 GLY A CA 1
ATOM 912 C C . GLY A 1 119 ? 1.459 -8.078 12.705 1.00 95.25 119 GLY A C 1
ATOM 913 O O . GLY A 1 119 ? 1.532 -8.099 13.931 1.00 95.25 119 GLY A O 1
ATOM 914 N N . SER A 1 120 ? 0.818 -7.110 12.045 1.00 95.38 120 SER A N 1
ATOM 915 C CA . SER A 1 120 ? 0.168 -5.956 12.678 1.00 95.38 120 SER A CA 1
ATOM 916 C C . SER A 1 120 ? -1.353 -6.099 12.794 1.00 95.38 120 SER A C 1
ATOM 918 O O . SER A 1 120 ? -2.001 -5.183 13.296 1.00 95.38 120 SER A O 1
ATOM 920 N N . LEU A 1 121 ? -1.940 -7.211 12.332 1.00 93.12 121 LEU A N 1
ATOM 921 C CA . LEU A 1 121 ? -3.389 -7.416 12.361 1.00 93.12 121 LEU A CA 1
ATOM 922 C C . LEU A 1 121 ? -3.935 -7.383 13.793 1.00 93.12 121 LEU A C 1
ATOM 924 O O . LEU A 1 121 ? -3.478 -8.101 14.684 1.00 93.12 121 LEU A O 1
ATOM 928 N N . ASN A 1 122 ? -4.980 -6.587 14.004 1.00 82.19 122 ASN A N 1
ATOM 929 C CA . ASN A 1 122 ? -5.696 -6.543 15.268 1.00 82.19 122 ASN A CA 1
ATOM 930 C C . ASN A 1 122 ? -6.592 -7.783 15.441 1.00 82.19 122 ASN A C 1
ATOM 932 O O . ASN A 1 122 ? -7.759 -7.807 15.044 1.00 82.19 122 ASN A O 1
ATOM 936 N N . LEU A 1 123 ? -6.041 -8.821 16.074 1.00 72.62 123 LEU A N 1
ATOM 937 C CA . LEU A 1 123 ? -6.724 -10.099 16.312 1.00 72.62 123 LEU A CA 1
ATOM 938 C C . LEU A 1 123 ? -7.604 -10.118 17.575 1.00 72.62 123 LEU A C 1
ATOM 940 O O . LEU A 1 123 ? -8.127 -11.171 17.938 1.00 72.62 123 LEU A O 1
ATOM 944 N N . SER A 1 124 ? -7.818 -8.976 18.239 1.00 64.88 124 SER A N 1
ATOM 945 C CA . SER A 1 124 ? -8.507 -8.895 19.543 1.00 64.88 124 SER A CA 1
ATOM 946 C C . SER A 1 124 ? -9.986 -9.337 19.553 1.00 64.88 124 SER A C 1
ATOM 948 O O . SER A 1 124 ? -10.619 -9.339 20.605 1.00 64.88 124 SER A O 1
ATOM 950 N N . GLY A 1 125 ? -10.532 -9.780 18.415 1.00 55.88 125 GLY A N 1
ATOM 951 C CA . GLY A 1 125 ? -11.868 -10.375 18.289 1.00 55.88 125 GLY A CA 1
ATOM 952 C C . GLY A 1 125 ? -11.909 -11.856 17.882 1.00 55.88 125 GLY A C 1
ATOM 953 O O . GLY A 1 125 ? -12.994 -12.333 17.556 1.00 55.88 125 GLY A O 1
ATOM 954 N N . MET A 1 126 ? -10.778 -12.576 17.831 1.00 53.81 126 MET A N 1
ATOM 955 C CA . MET A 1 126 ? -10.749 -14.008 17.460 1.00 53.81 126 MET A CA 1
ATOM 956 C C . MET A 1 126 ? -10.979 -14.964 18.643 1.00 53.81 126 MET A C 1
ATOM 958 O O . MET A 1 126 ? -11.383 -16.105 18.435 1.00 53.81 126 MET A O 1
ATOM 962 N N . GLU A 1 127 ? -10.810 -14.501 19.881 1.00 50.66 127 GLU A N 1
ATOM 963 C CA . GLU A 1 127 ? -11.156 -15.265 21.082 1.00 50.66 127 GLU A CA 1
ATOM 964 C C . GLU A 1 127 ? -12.537 -14.850 21.601 1.00 50.66 127 GLU A C 1
ATOM 966 O O . GLU A 1 127 ? -12.642 -13.895 22.368 1.00 50.66 127 GLU A O 1
ATOM 971 N N . ARG A 1 128 ? -13.601 -15.534 21.156 1.00 49.25 128 ARG A N 1
ATOM 972 C CA . ARG A 1 128 ? -14.883 -15.749 21.878 1.00 49.25 128 ARG A CA 1
ATOM 973 C C . ARG A 1 128 ? -15.898 -16.439 20.962 1.00 49.25 128 ARG A C 1
ATOM 975 O O . ARG A 1 128 ? -16.890 -15.852 20.541 1.00 49.25 128 ARG A O 1
ATOM 982 N N . SER A 1 129 ? -15.641 -17.699 20.640 1.00 46.28 129 SER A N 1
ATOM 983 C CA . SER A 1 129 ? -16.672 -18.693 20.306 1.00 46.28 129 SER A CA 1
ATOM 984 C C . SER A 1 129 ? -16.016 -20.069 20.322 1.00 46.28 129 SER A C 1
ATOM 986 O O . SER A 1 129 ? -15.608 -20.588 19.287 1.00 46.28 129 SER A O 1
ATOM 988 N N . VAL A 1 130 ? -15.867 -20.611 21.530 1.00 45.53 130 VAL A N 1
ATOM 989 C CA . VAL A 1 130 ? -15.822 -22.054 21.788 1.00 45.53 130 VAL A CA 1
ATOM 990 C C . VAL A 1 130 ? -16.946 -22.341 22.767 1.00 45.53 130 VAL A C 1
ATOM 992 O O . VAL A 1 130 ? -17.081 -21.536 23.719 1.00 45.53 130 VAL A O 1
#

Sequence (130 aa):
MGKREAAVSYLRDLGEQVSNTRLLEMTNQDVLAMIPRDYNVYISFDVDVISSSEIRSTGNPAPFGLSLARALSLLKDIAANARVVAFDLMEFGLPDQCIDANVEMEADRLAFLLAEVIGSLNLSGMERSV

Mean predicted aligned error: 5.6 Å

pLDDT: mean 90.04, std 10.9, range [45.53, 98.25]

Foldseek 3Di:
DDPVVVVVVVVVVPADDDDQVNLVVDDLVRVVVRDDAPDADEAEDEPLQEDCVQAVQFPRRDPDHDHLVRVLVNLLSCQQRHNHPYYHYDRRHDPPVPDDPSSVVSVVSVVVSVVSSVVSHDCVPVPDDD

Nearest PDB structures (foldseek):
  1wog-assembly1_D  TM=8.204E-01  e=3.654E-06  Deinococcus radiodurans
  1tbh-assembly1_C  TM=8.498E-01  e=1.060E-04  Rattus norvegicus
  8rgu-assembly1_A  TM=7.431E-01  e=3.836E-05  Homo sapiens
  7esr-assembly1_A  TM=7.162E-01  e=7.716E-05  Synechocystis sp. PCC 6803
  7lf1-assembly1_A  TM=7.296E-01  e=2.001E-04  Homo sapiens

Solvent-accessible surface area (backbone atoms only — not comparable to full-atom values): 7763 Å² total; per-residue (Å²): 130,55,74,64,59,50,50,53,56,54,53,63,74,74,50,92,83,77,54,71,73,61,52,75,76,48,54,62,65,62,56,54,72,70,52,69,87,93,47,78,37,71,46,80,44,60,49,36,53,26,18,37,91,72,36,53,52,29,90,64,47,19,91,72,46,42,50,69,68,58,48,45,56,39,48,28,52,47,20,51,74,36,46,62,78,48,77,46,83,40,64,71,49,66,63,79,92,68,69,49,76,63,49,58,54,36,49,52,52,51,52,50,44,51,52,52,30,63,75,28,50,47,62,89,77,74,84,83,86,130